Protein AF-A0A7Z9QRE7-F1 (afdb_monomer_lite)

Sequence (74 aa):
MDFAPVEAIPISAEGLTQMVALAKHISAPPDFMETGITEYSGYNLIFLPTKIAPNPVLTVGLGGTISAIAFLSE

Secondary structure (DSSP, 8-state):
--PPPGGGSPBPHHHHHHHHHHHHHHT--TTHHHH-EEEETTEEEE--PPB--SS-S--TTHHHHHHHHHHHH-

pLDDT: mean 93.77, std 8.08, range [53.81, 98.31]

Radius of gyration: 14.89 Å; chains: 1; bounding box: 38×28×34 Å

Structure (mmCIF, N/CA/C/O backbone):
data_AF-A0A7Z9QRE7-F1
#
_entry.id   AF-A0A7Z9QRE7-F1
#
loop_
_atom_site.group_PDB
_atom_site.id
_atom_site.type_symbol
_atom_site.label_atom_id
_atom_site.label_alt_id
_atom_site.label_comp_id
_atom_site.label_asym_id
_atom_site.label_entity_id
_atom_site.label_seq_id
_atom_site.pdbx_PDB_ins_code
_atom_site.Cartn_x
_atom_site.Cartn_y
_atom_site.Cartn_z
_atom_site.occupancy
_atom_site.B_iso_or_equiv
_atom_site.auth_seq_id
_atom_site.auth_comp_id
_atom_site.auth_asym_id
_atom_site.auth_atom_id
_atom_site.pdbx_PDB_model_num
ATOM 1 N N . MET A 1 1 ? 21.691 -0.747 -19.229 1.00 53.81 1 MET A N 1
ATOM 2 C CA . MET A 1 1 ? 20.849 0.281 -18.586 1.00 53.81 1 MET A CA 1
ATOM 3 C C . MET A 1 1 ? 21.102 0.174 -17.107 1.00 53.81 1 MET A C 1
ATOM 5 O O . MET A 1 1 ? 21.061 -0.940 -16.604 1.00 53.81 1 MET A O 1
ATOM 9 N N . ASP A 1 2 ? 21.425 1.288 -16.468 1.00 65.56 2 ASP A N 1
ATOM 10 C CA . ASP A 1 2 ? 21.591 1.344 -15.020 1.00 65.56 2 ASP A CA 1
ATOM 11 C C . ASP A 1 2 ? 20.226 1.716 -14.428 1.00 65.56 2 ASP A C 1
ATOM 13 O O . ASP A 1 2 ? 19.667 2.760 -14.776 1.00 65.56 2 ASP A O 1
ATOM 17 N N . PHE A 1 3 ? 19.623 0.814 -13.656 1.00 68.38 3 PHE A N 1
ATOM 18 C CA . PHE A 1 3 ? 18.321 1.046 -13.031 1.00 68.38 3 PHE A CA 1
ATOM 19 C C . PHE A 1 3 ? 18.547 1.560 -11.616 1.00 68.38 3 PHE A C 1
ATOM 21 O O . PHE A 1 3 ? 19.356 1.002 -10.879 1.00 68.38 3 PHE A O 1
ATOM 28 N N . ALA A 1 4 ? 17.818 2.606 -11.222 1.00 68.94 4 ALA A N 1
ATOM 29 C CA . ALA A 1 4 ? 17.872 3.068 -9.844 1.00 68.94 4 ALA A CA 1
ATOM 30 C C . ALA A 1 4 ? 17.417 1.933 -8.903 1.00 68.94 4 ALA A C 1
ATOM 32 O O . ALA A 1 4 ? 16.365 1.334 -9.158 1.00 68.94 4 ALA A O 1
ATOM 33 N N . PRO A 1 5 ? 18.172 1.631 -7.832 1.00 82.50 5 PRO A N 1
ATOM 34 C CA . PRO A 1 5 ? 17.748 0.655 -6.836 1.00 82.50 5 PRO A CA 1
ATOM 35 C C . PRO A 1 5 ? 16.435 1.113 -6.184 1.00 82.50 5 PRO A C 1
ATOM 37 O O . PRO A 1 5 ? 16.198 2.314 -6.019 1.00 82.50 5 PRO A O 1
ATOM 40 N N . VAL A 1 6 ? 15.561 0.170 -5.821 1.00 82.44 6 VAL A N 1
ATOM 41 C CA . VAL A 1 6 ? 14.213 0.468 -5.293 1.00 82.44 6 VAL A CA 1
ATOM 42 C C . VAL A 1 6 ? 14.290 1.306 -4.015 1.00 82.44 6 VAL A C 1
ATOM 44 O O . VAL A 1 6 ? 13.426 2.148 -3.761 1.00 82.44 6 VAL A O 1
ATOM 47 N N . GLU A 1 7 ? 15.344 1.130 -3.224 1.00 85.94 7 GLU A N 1
ATOM 48 C CA . GLU A 1 7 ? 15.656 1.892 -2.016 1.00 85.94 7 GLU A CA 1
ATOM 49 C C . GLU A 1 7 ? 15.774 3.392 -2.309 1.00 85.94 7 GLU A C 1
ATOM 51 O O . GLU A 1 7 ? 15.291 4.201 -1.517 1.00 85.94 7 GLU A O 1
ATOM 56 N N . ALA A 1 8 ? 16.324 3.757 -3.471 1.00 88.62 8 ALA A N 1
ATOM 57 C CA . ALA A 1 8 ? 16.532 5.142 -3.884 1.00 88.62 8 ALA A CA 1
ATOM 58 C C . ALA A 1 8 ? 15.263 5.825 -4.425 1.00 88.62 8 ALA A C 1
ATOM 60 O O . ALA A 1 8 ? 15.241 7.049 -4.551 1.00 88.62 8 ALA A O 1
ATOM 61 N N . ILE A 1 9 ? 14.203 5.072 -4.739 1.00 92.25 9 ILE A N 1
ATOM 62 C CA . ILE A 1 9 ? 12.922 5.655 -5.158 1.00 92.25 9 ILE A CA 1
ATOM 63 C C . ILE A 1 9 ? 12.185 6.147 -3.900 1.00 92.25 9 ILE A C 1
ATOM 65 O O . ILE A 1 9 ? 11.909 5.333 -3.011 1.00 92.25 9 ILE A O 1
ATOM 69 N N . PRO A 1 10 ? 11.860 7.447 -3.780 1.00 94.44 10 PRO A N 1
ATOM 70 C CA . PRO A 1 10 ? 11.125 7.954 -2.628 1.00 94.44 10 PRO A CA 1
ATOM 71 C C . PRO A 1 10 ? 9.676 7.452 -2.631 1.00 94.44 10 PRO A C 1
ATOM 73 O O . PRO A 1 10 ? 9.121 7.067 -3.664 1.00 94.44 10 PRO A O 1
ATOM 76 N N . ILE A 1 11 ? 9.047 7.478 -1.457 1.00 95.81 11 ILE A N 1
ATOM 77 C CA . ILE A 1 11 ? 7.593 7.321 -1.351 1.00 95.81 11 ILE A CA 1
ATOM 78 C C . ILE A 1 11 ? 6.931 8.484 -2.103 1.00 95.81 11 ILE A C 1
ATOM 80 O O . ILE A 1 11 ? 7.397 9.622 -2.024 1.00 95.81 11 ILE A O 1
ATOM 84 N N . SER A 1 12 ? 5.862 8.199 -2.849 1.00 96.62 12 SER A N 1
ATOM 85 C CA . SER A 1 12 ? 5.160 9.222 -3.632 1.00 96.62 12 SER A CA 1
ATOM 86 C C . SER A 1 12 ? 4.531 10.305 -2.753 1.00 96.62 12 SER A C 1
ATOM 88 O O . SER A 1 12 ? 3.863 10.018 -1.755 1.00 96.62 12 SER A O 1
ATOM 90 N N . ALA A 1 13 ? 4.698 11.565 -3.162 1.00 97.06 13 ALA A N 1
ATOM 91 C CA . ALA A 1 13 ? 4.060 12.705 -2.508 1.00 97.06 13 ALA A CA 1
ATOM 92 C C . ALA A 1 13 ? 2.530 12.628 -2.633 1.00 97.06 13 ALA A C 1
ATOM 94 O O . ALA A 1 13 ? 1.796 12.983 -1.706 1.00 97.06 13 ALA A O 1
ATOM 95 N N . GLU A 1 14 ? 2.047 12.105 -3.759 1.00 97.31 14 GLU A N 1
ATOM 96 C CA . GLU A 1 14 ? 0.639 11.831 -4.007 1.00 97.31 14 GLU A CA 1
ATOM 97 C C . GLU A 1 14 ? 0.104 10.796 -3.013 1.00 97.31 14 GLU A C 1
ATOM 99 O O . GLU A 1 14 ? -0.918 11.048 -2.378 1.00 97.31 14 GLU A O 1
ATOM 104 N N . GLY A 1 15 ? 0.810 9.675 -2.812 1.00 97.50 15 GLY A N 1
ATOM 105 C CA . GLY A 1 15 ? 0.417 8.644 -1.848 1.00 97.50 15 GLY A CA 1
ATOM 106 C C . GLY A 1 15 ? 0.339 9.178 -0.417 1.00 97.50 15 GLY A C 1
ATOM 107 O O . GLY A 1 15 ? -0.636 8.914 0.284 1.00 97.50 15 GLY A O 1
ATOM 108 N N . LEU A 1 16 ? 1.312 9.998 -0.009 1.00 97.75 16 LEU A N 1
ATOM 109 C CA . LEU A 1 16 ? 1.298 10.674 1.294 1.00 97.75 16 LEU A CA 1
ATOM 110 C C . LEU A 1 16 ? 0.121 11.652 1.426 1.00 97.75 16 LEU A C 1
ATOM 112 O O . LEU A 1 16 ? -0.551 11.683 2.455 1.00 97.75 16 LEU A O 1
ATOM 116 N N . THR A 1 17 ? -0.181 12.413 0.373 1.00 98.12 17 THR A N 1
ATOM 117 C CA . THR A 1 17 ? -1.331 13.332 0.355 1.00 98.12 17 THR A CA 1
ATOM 118 C C . THR A 1 17 ? -2.653 12.574 0.501 1.00 98.12 17 THR A C 1
ATOM 120 O O . THR A 1 17 ? -3.528 13.001 1.257 1.00 98.12 17 THR A O 1
ATOM 123 N N . GLN A 1 18 ? -2.793 11.429 -0.174 1.00 98.25 18 GLN A N 1
ATOM 124 C CA . GLN A 1 18 ? -3.974 10.574 -0.037 1.00 98.25 18 GLN A CA 1
ATOM 125 C C . GLN A 1 18 ? -4.084 9.969 1.366 1.00 98.25 18 GLN A C 1
ATOM 127 O O . GLN A 1 18 ? -5.181 9.923 1.917 1.00 98.25 18 GLN A O 1
ATOM 132 N N . MET A 1 19 ? -2.962 9.583 1.979 1.00 97.94 19 MET A N 1
ATOM 133 C CA . MET A 1 19 ? -2.939 9.088 3.357 1.00 97.94 19 MET A CA 1
ATOM 134 C C . MET A 1 19 ? -3.460 10.137 4.349 1.00 97.94 19 MET A C 1
ATOM 136 O O . MET A 1 19 ? -4.304 9.825 5.186 1.00 97.94 19 MET A O 1
ATOM 140 N N . VAL A 1 20 ? -3.036 11.399 4.207 1.00 97.81 20 VAL A N 1
ATOM 141 C CA . VAL A 1 20 ? -3.530 12.518 5.032 1.00 97.81 20 VAL A CA 1
ATOM 142 C C . VAL A 1 20 ? -5.027 12.755 4.812 1.00 97.81 20 VAL A C 1
ATOM 144 O O . VAL A 1 20 ? -5.775 12.971 5.769 1.00 97.81 20 VAL A O 1
ATOM 147 N N . ALA A 1 21 ? -5.487 12.711 3.558 1.00 98.12 21 ALA A N 1
ATOM 148 C CA . ALA A 1 21 ? -6.901 12.878 3.234 1.00 98.12 21 ALA A CA 1
ATOM 149 C C . ALA A 1 21 ? -7.760 11.762 3.849 1.00 98.12 21 ALA A C 1
ATOM 151 O O . ALA A 1 21 ? -8.805 12.049 4.440 1.00 98.12 21 ALA A O 1
ATOM 152 N N . LEU A 1 22 ? -7.293 10.513 3.766 1.00 98.06 22 LEU A N 1
ATOM 153 C CA . LEU A 1 22 ? -7.941 9.359 4.378 1.00 98.06 22 LEU A CA 1
ATOM 154 C C . LEU A 1 22 ? -7.983 9.494 5.901 1.00 98.06 22 LEU A C 1
ATOM 156 O O . LEU A 1 22 ? -9.063 9.386 6.478 1.00 98.06 22 LEU A O 1
ATOM 160 N N . ALA A 1 23 ? -6.848 9.809 6.531 1.00 97.75 23 ALA A N 1
ATOM 161 C CA . ALA A 1 23 ? -6.745 9.996 7.976 1.00 97.75 23 ALA A CA 1
ATOM 162 C C . ALA A 1 23 ? -7.764 11.025 8.488 1.00 97.75 23 ALA A C 1
ATOM 164 O O . ALA A 1 23 ? -8.472 10.782 9.466 1.00 97.75 23 ALA A O 1
ATOM 165 N N . LYS A 1 24 ? -7.908 12.149 7.774 1.00 97.69 24 LYS A N 1
ATOM 166 C CA . LYS A 1 24 ? -8.911 13.174 8.083 1.00 97.69 24 LYS A CA 1
ATOM 167 C C . LYS A 1 24 ? -10.343 12.674 7.880 1.00 97.69 24 LYS A C 1
ATOM 169 O O . LYS A 1 24 ? -11.213 13.007 8.679 1.00 97.69 24 LYS A O 1
ATOM 174 N N . HIS A 1 25 ? -10.601 11.918 6.815 1.00 97.69 25 HIS A N 1
ATOM 175 C CA . HIS A 1 25 ? -11.938 11.420 6.496 1.00 97.69 25 HIS A CA 1
ATOM 176 C C . HIS A 1 25 ? -12.457 10.434 7.549 1.00 97.69 25 HIS A C 1
ATOM 178 O O . HIS A 1 25 ? -13.622 10.511 7.936 1.00 97.69 25 HIS A O 1
ATOM 184 N N . ILE A 1 26 ? -11.588 9.547 8.036 1.00 97.19 26 ILE A N 1
ATOM 185 C CA . ILE A 1 26 ? -11.961 8.494 8.989 1.00 97.19 26 ILE A CA 1
ATOM 186 C C . ILE A 1 26 ? -11.715 8.876 10.452 1.00 97.19 26 ILE A C 1
ATOM 188 O O . ILE A 1 26 ? -11.990 8.073 11.335 1.00 97.19 26 ILE A O 1
ATOM 192 N N . SER A 1 27 ? -11.227 10.093 10.721 1.00 96.88 27 SER A N 1
ATOM 193 C CA . SER A 1 27 ? -10.758 10.514 12.052 1.00 96.88 27 SER A CA 1
ATOM 194 C C . SER A 1 27 ? -9.743 9.527 12.646 1.00 96.88 27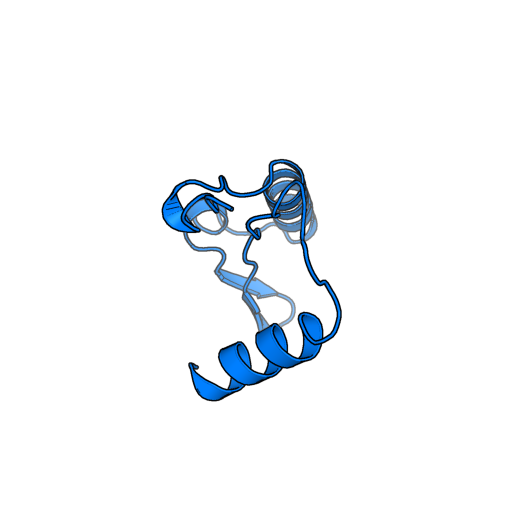 SER A C 1
ATOM 196 O O . SER A 1 27 ? -9.880 9.097 13.790 1.00 96.88 27 SER A O 1
ATOM 198 N N . ALA A 1 28 ? -8.747 9.146 11.840 1.00 96.44 28 ALA A N 1
ATOM 199 C CA . ALA A 1 28 ? -7.725 8.180 12.225 1.00 96.44 28 ALA A CA 1
ATOM 200 C C . ALA A 1 28 ? -6.942 8.646 13.470 1.00 96.44 28 ALA A C 1
ATOM 202 O O . ALA A 1 28 ? -6.775 9.855 13.679 1.00 96.44 28 ALA A O 1
ATOM 203 N N . PRO A 1 29 ? -6.436 7.708 14.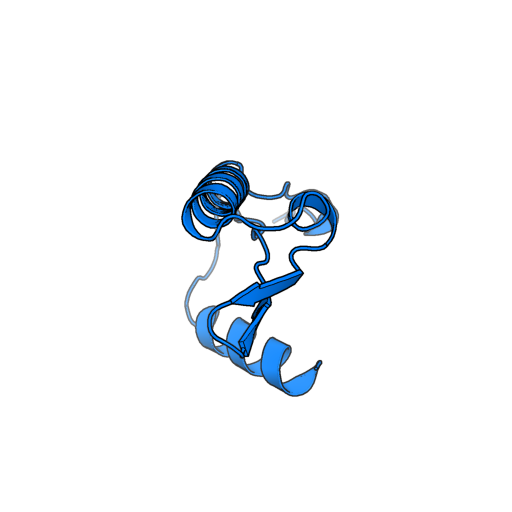288 1.00 96.25 29 PRO A N 1
ATOM 204 C CA . PRO A 1 29 ? -5.631 8.039 15.452 1.00 96.25 29 PRO A CA 1
ATOM 205 C C . PRO A 1 29 ? -4.287 8.677 15.045 1.00 96.25 29 PRO A C 1
ATOM 207 O O . PRO A 1 29 ? -3.845 8.523 13.903 1.00 96.25 29 PRO A O 1
ATOM 210 N N . PRO A 1 30 ? -3.621 9.410 15.958 1.00 91.94 30 PRO A N 1
ATOM 211 C CA . PRO A 1 30 ? -2.411 10.171 15.632 1.00 91.94 30 PRO A CA 1
ATOM 212 C C . PRO A 1 30 ? -1.248 9.334 15.080 1.00 91.94 30 PRO A C 1
ATOM 214 O O . PRO A 1 30 ? -0.459 9.838 14.284 1.00 91.94 30 PRO A O 1
ATOM 217 N N . ASP A 1 31 ? -1.145 8.071 15.489 1.00 96.44 31 ASP A N 1
ATOM 218 C CA . ASP A 1 31 ? -0.104 7.123 15.084 1.00 96.44 31 ASP A CA 1
ATOM 219 C C . ASP A 1 31 ? -0.336 6.520 13.690 1.00 96.44 31 ASP A C 1
ATOM 221 O O . ASP A 1 31 ? 0.599 5.981 13.100 1.00 96.44 31 ASP A O 1
ATOM 225 N N . PHE A 1 32 ? -1.531 6.671 13.105 1.00 97.69 32 PHE A N 1
ATOM 226 C CA . PHE A 1 32 ? -1.843 6.147 11.772 1.00 97.69 32 PHE A CA 1
ATOM 227 C C . PHE A 1 32 ? -0.878 6.653 10.695 1.00 97.69 32 PHE A C 1
ATOM 229 O O . PHE A 1 32 ? -0.547 5.914 9.777 1.00 97.69 32 PHE A O 1
ATOM 236 N N . MET A 1 33 ? -0.397 7.894 10.799 1.00 95.62 33 MET A N 1
ATOM 237 C CA . MET A 1 33 ? 0.547 8.449 9.820 1.00 95.62 33 MET A CA 1
ATOM 238 C C . MET A 1 33 ? 1.935 7.800 9.877 1.00 95.62 33 MET A C 1
ATOM 240 O O . MET A 1 33 ? 2.675 7.875 8.899 1.00 95.62 33 MET A O 1
ATOM 244 N N . GLU A 1 34 ? 2.286 7.179 11.003 1.00 95.19 34 GLU A N 1
ATOM 245 C CA . GLU A 1 34 ? 3.543 6.454 11.189 1.00 95.19 34 GLU A CA 1
ATOM 246 C C . GLU A 1 34 ? 3.373 4.962 10.877 1.00 95.19 34 GLU A C 1
ATOM 248 O O . GLU A 1 34 ? 4.215 4.373 10.201 1.00 95.19 34 GLU A O 1
ATOM 253 N N . THR A 1 35 ? 2.271 4.357 11.329 1.00 96.81 35 THR A N 1
ATOM 254 C CA . THR A 1 35 ? 2.041 2.908 11.223 1.00 96.81 35 THR A CA 1
ATOM 255 C C . THR A 1 35 ? 1.331 2.496 9.936 1.00 96.81 35 THR A C 1
ATOM 257 O O . THR A 1 35 ? 1.525 1.382 9.455 1.00 96.81 35 THR A O 1
ATOM 260 N N . GLY A 1 36 ? 0.483 3.367 9.386 1.00 97.44 36 GLY A N 1
ATOM 261 C CA . GLY A 1 36 ? -0.445 3.054 8.299 1.00 97.44 36 GLY A CA 1
ATOM 262 C C . GLY A 1 36 ? -1.593 2.126 8.695 1.00 9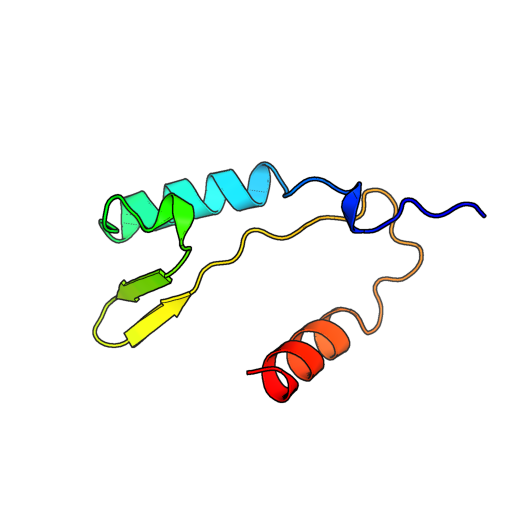7.44 36 GLY A C 1
ATOM 263 O O . GLY A 1 36 ? -2.310 1.661 7.811 1.00 97.44 36 GLY A O 1
ATOM 264 N N . ILE A 1 37 ? -1.783 1.845 9.987 1.00 97.88 37 ILE A N 1
ATOM 265 C CA . ILE A 1 37 ? -2.729 0.839 10.486 1.00 97.88 37 ILE A CA 1
ATOM 266 C C . ILE A 1 37 ? -3.760 1.504 11.396 1.00 97.88 37 ILE A C 1
ATOM 268 O O . ILE A 1 37 ? -3.417 2.280 12.286 1.00 97.88 37 ILE A O 1
ATOM 272 N N . THR A 1 38 ? -5.037 1.204 11.180 1.00 97.62 38 THR A N 1
ATOM 273 C CA . THR A 1 38 ? -6.134 1.628 12.056 1.00 97.62 38 THR A CA 1
ATOM 274 C C . THR A 1 38 ? -7.330 0.682 11.930 1.00 97.62 38 THR A C 1
ATOM 276 O O . THR A 1 38 ? -7.290 -0.276 11.162 1.00 97.62 38 THR A O 1
ATOM 279 N N . GLU A 1 39 ? -8.408 0.951 12.659 1.00 97.25 39 GLU A N 1
ATOM 280 C CA . GLU A 1 39 ? -9.697 0.289 12.479 1.00 97.25 39 GLU A CA 1
ATOM 281 C C . GLU A 1 39 ? -10.711 1.275 11.894 1.00 97.25 39 GLU A C 1
ATOM 283 O O . GLU A 1 39 ? -10.804 2.429 12.316 1.00 97.25 39 GLU A O 1
ATOM 288 N N . TYR A 1 40 ? -11.508 0.816 10.933 1.00 96.81 40 TYR A N 1
ATOM 289 C CA . TYR A 1 40 ? -12.605 1.593 10.368 1.00 96.81 40 TYR A CA 1
ATOM 290 C C . TYR A 1 40 ? -13.811 0.693 10.104 1.00 96.81 40 TYR A C 1
ATOM 292 O O . TYR A 1 40 ? -13.702 -0.353 9.467 1.00 96.81 40 TYR A O 1
ATOM 300 N N . SER A 1 41 ? -14.977 1.087 10.622 1.00 95.81 41 SER A N 1
ATOM 301 C CA . SER A 1 41 ? -16.236 0.335 10.481 1.00 95.81 41 SER A CA 1
ATOM 302 C C . SER A 1 41 ? -16.156 -1.142 10.912 1.00 95.81 41 SER A C 1
ATOM 304 O O . SER A 1 41 ? -16.838 -1.987 10.338 1.00 95.81 41 SER A O 1
ATOM 306 N N . GLY A 1 42 ? -15.348 -1.455 11.932 1.00 96.50 42 GLY A N 1
ATOM 307 C CA . GLY A 1 42 ? -15.187 -2.815 12.464 1.00 96.50 42 GLY A CA 1
ATOM 308 C C . GLY A 1 42 ? -14.212 -3.706 11.686 1.00 96.50 42 GLY A C 1
ATOM 309 O O . GLY A 1 42 ? -14.167 -4.906 11.941 1.00 96.50 42 GLY A O 1
ATOM 310 N N . TYR A 1 43 ? -13.441 -3.137 10.756 1.00 98.00 43 TYR A N 1
ATOM 311 C CA . TYR A 1 43 ? -12.398 -3.833 10.005 1.00 98.00 43 TYR A CA 1
ATOM 312 C C . TYR A 1 43 ? -11.040 -3.167 10.222 1.00 98.00 43 TYR A C 1
ATOM 314 O O . TYR A 1 43 ? -10.962 -1.945 10.357 1.00 98.00 43 TYR A O 1
ATOM 322 N N . ASN A 1 44 ? -9.970 -3.962 10.171 1.00 96.88 44 ASN A N 1
ATOM 323 C CA . ASN A 1 44 ? -8.617 -3.429 10.056 1.00 96.88 44 ASN A CA 1
ATOM 324 C C . ASN A 1 44 ? -8.469 -2.717 8.710 1.00 96.88 44 ASN A C 1
ATOM 326 O O . ASN A 1 44 ? -8.752 -3.287 7.654 1.00 96.88 44 ASN A O 1
ATOM 330 N N . LEU A 1 45 ? -8.002 -1.478 8.756 1.00 97.94 45 LEU A N 1
ATOM 331 C CA . LEU A 1 45 ? -7.633 -0.686 7.599 1.00 97.94 45 LEU A CA 1
ATOM 332 C C . LEU A 1 45 ? -6.118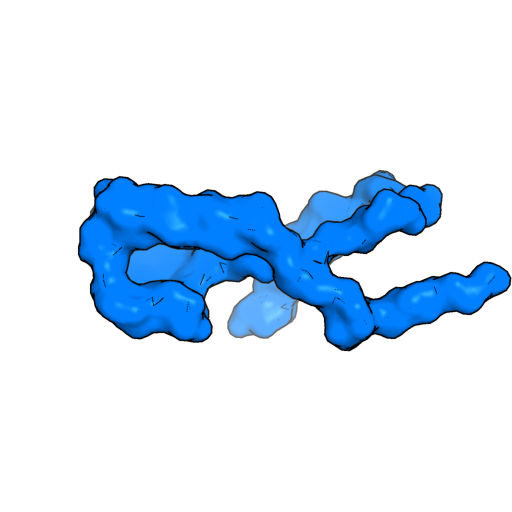 -0.514 7.616 1.00 97.94 45 LEU A C 1
ATOM 334 O O . LEU A 1 45 ? -5.560 0.057 8.552 1.00 97.94 45 LEU A O 1
ATOM 338 N N . ILE A 1 46 ? -5.465 -0.978 6.553 1.00 97.94 46 ILE A N 1
ATOM 339 C CA . ILE A 1 46 ? -4.030 -0.799 6.336 1.00 97.94 46 ILE A CA 1
ATOM 340 C C . ILE A 1 46 ? -3.843 0.019 5.059 1.00 97.94 46 ILE A C 1
ATOM 342 O O . ILE A 1 46 ? -4.361 -0.344 4.001 1.00 97.94 46 ILE A O 1
ATOM 346 N N . PHE A 1 47 ? -3.112 1.127 5.149 1.00 98.00 47 PHE A N 1
ATOM 347 C CA . PHE A 1 47 ? -2.787 1.992 4.020 1.00 98.00 47 PHE A CA 1
ATOM 348 C C . PHE A 1 47 ? -1.272 2.125 3.877 1.00 98.00 47 PHE A C 1
ATOM 350 O O . PHE A 1 47 ? -0.592 2.570 4.798 1.00 98.00 47 PHE A O 1
ATOM 357 N N . LEU A 1 48 ? -0.751 1.802 2.691 1.00 96.88 48 LEU A N 1
ATOM 358 C CA . LEU A 1 48 ? 0.664 1.960 2.365 1.00 96.88 48 LEU A CA 1
ATOM 359 C C . LEU A 1 48 ? 0.829 2.942 1.195 1.00 96.88 48 LEU A C 1
ATOM 361 O O . LEU A 1 48 ? 0.418 2.621 0.075 1.00 96.88 48 LEU A O 1
ATOM 365 N N . PRO A 1 49 ? 1.452 4.118 1.393 1.00 97.12 49 PRO A N 1
ATOM 366 C CA . PRO A 1 49 ? 1.827 4.973 0.277 1.00 97.12 49 PRO A CA 1
ATOM 367 C C . PRO A 1 49 ? 2.962 4.314 -0.525 1.00 97.12 49 PRO A C 1
ATOM 369 O O . PRO A 1 49 ? 3.986 3.900 0.019 1.00 97.12 49 PRO A O 1
ATOM 372 N N . THR A 1 50 ? 2.790 4.200 -1.842 1.00 96.50 50 THR A N 1
ATOM 373 C CA . THR A 1 50 ? 3.702 3.428 -2.698 1.00 96.50 50 THR A CA 1
ATOM 374 C C . THR A 1 50 ? 4.851 4.264 -3.258 1.00 96.50 50 THR A C 1
ATOM 376 O O . THR A 1 50 ? 4.751 5.485 -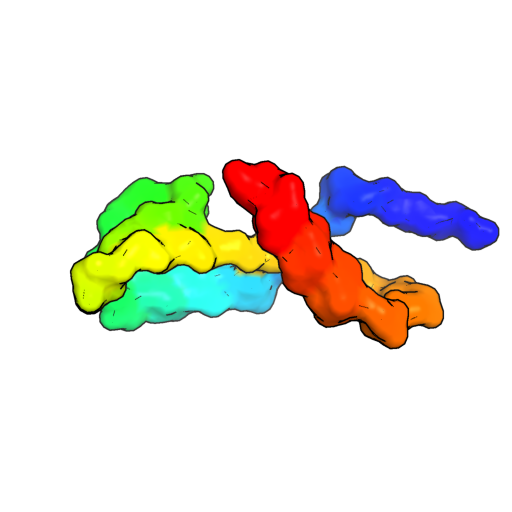3.423 1.00 96.50 50 THR A O 1
ATOM 379 N N . LYS A 1 51 ? 5.934 3.581 -3.638 1.00 95.75 51 LYS A N 1
ATOM 380 C CA . LYS A 1 51 ? 7.004 4.127 -4.481 1.00 95.75 51 LYS A CA 1
ATOM 381 C C . LYS A 1 51 ? 6.576 4.067 -5.947 1.00 95.75 51 LYS A C 1
ATOM 383 O O . LYS A 1 51 ? 6.128 3.019 -6.408 1.00 95.75 51 LYS A O 1
ATOM 388 N N . ILE A 1 52 ? 6.721 5.168 -6.679 1.00 94.00 52 ILE A N 1
ATOM 389 C CA . ILE A 1 52 ? 6.353 5.247 -8.100 1.00 94.00 52 ILE A CA 1
ATOM 390 C C . ILE A 1 52 ? 7.628 5.367 -8.930 1.00 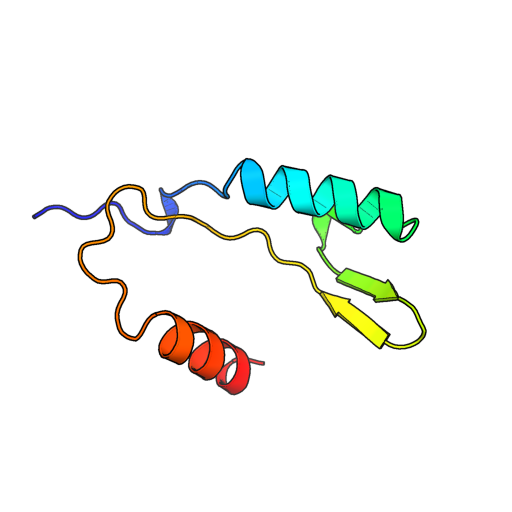94.00 52 ILE A C 1
ATOM 392 O O . ILE A 1 52 ? 8.384 6.326 -8.789 1.00 94.00 52 ILE A O 1
ATOM 396 N N . ALA A 1 53 ? 7.878 4.381 -9.792 1.00 91.50 53 ALA A N 1
ATOM 397 C CA . ALA A 1 53 ? 9.004 4.435 -10.715 1.00 91.50 53 ALA A CA 1
ATOM 398 C C . ALA A 1 53 ? 8.745 5.523 -11.778 1.00 91.50 53 ALA A C 1
ATOM 400 O O . ALA A 1 53 ? 7.714 5.462 -12.447 1.00 91.50 53 ALA A O 1
ATOM 401 N N . PRO A 1 54 ? 9.655 6.497 -11.974 1.00 88.31 54 PRO A N 1
ATOM 402 C CA . PRO A 1 54 ? 9.402 7.641 -12.855 1.00 88.31 54 PRO A CA 1
ATOM 403 C C . PRO A 1 54 ? 9.363 7.268 -14.343 1.00 88.31 54 PRO A C 1
ATOM 405 O O . PRO A 1 54 ? 8.663 7.908 -15.116 1.00 88.31 54 PRO A O 1
ATOM 408 N N . ASN A 1 55 ? 10.099 6.228 -14.749 1.00 89.75 55 ASN A N 1
ATOM 409 C CA . ASN A 1 55 ? 10.172 5.755 -16.133 1.00 89.75 55 ASN A CA 1
ATOM 410 C C . ASN A 1 55 ? 10.091 4.218 -16.156 1.00 89.75 55 ASN A C 1
ATOM 412 O O . ASN A 1 55 ? 11.125 3.554 -16.278 1.00 89.75 55 ASN A O 1
ATOM 416 N N . PRO A 1 56 ? 8.900 3.624 -15.956 1.00 89.56 56 PRO A N 1
ATOM 417 C CA . PRO A 1 56 ? 8.763 2.175 -15.924 1.00 89.56 56 PRO A CA 1
ATOM 418 C C . PRO A 1 56 ? 9.017 1.591 -17.318 1.00 89.56 56 PRO A C 1
ATOM 420 O O . PRO A 1 56 ? 8.404 2.006 -18.298 1.00 89.56 56 PRO A O 1
ATOM 423 N N . VAL A 1 57 ? 9.903 0.597 -17.405 1.00 91.31 57 VAL A N 1
ATOM 424 C CA . VAL A 1 57 ? 10.186 -0.112 -18.669 1.00 91.31 57 VAL A CA 1
ATOM 425 C C . VAL A 1 57 ? 9.010 -1.000 -19.080 1.00 91.31 57 VAL A C 1
ATOM 427 O O . VAL A 1 57 ? 8.709 -1.128 -20.263 1.00 91.31 57 VAL A O 1
ATOM 430 N N . LEU A 1 58 ? 8.340 -1.612 -18.100 1.00 91.88 58 LEU A N 1
ATOM 431 C CA . LEU A 1 58 ? 7.189 -2.484 -18.298 1.00 91.88 58 LEU A CA 1
ATOM 432 C C . LEU A 1 58 ? 6.177 -2.266 -17.172 1.00 91.88 58 LEU A C 1
ATOM 434 O O . LEU A 1 58 ? 6.546 -2.181 -16.004 1.00 91.88 58 LEU A O 1
ATOM 438 N N . THR A 1 59 ? 4.898 -2.209 -17.532 1.00 94.44 59 THR A N 1
ATOM 439 C CA . THR A 1 59 ? 3.773 -2.109 -16.585 1.00 94.44 59 THR A CA 1
ATOM 440 C C . THR A 1 59 ? 2.871 -3.343 -16.612 1.00 94.44 59 THR A C 1
ATOM 442 O O . THR A 1 59 ? 2.126 -3.592 -15.664 1.00 94.44 59 THR A O 1
ATOM 445 N N . VAL A 1 60 ? 2.954 -4.149 -17.677 1.00 97.31 60 VAL A N 1
ATOM 446 C CA . VAL A 1 60 ? 2.244 -5.428 -17.787 1.00 97.31 60 VAL A CA 1
ATOM 447 C C . VAL A 1 60 ? 2.696 -6.358 -16.663 1.00 97.31 60 VAL A C 1
ATOM 449 O O . VAL A 1 60 ? 3.887 -6.510 -16.410 1.00 97.31 60 VAL A O 1
ATOM 452 N N . GLY A 1 61 ? 1.729 -6.979 -15.989 1.00 96.50 61 GLY A N 1
ATOM 453 C CA . GLY A 1 61 ? 1.978 -7.908 -14.889 1.00 96.50 61 GLY A CA 1
ATOM 454 C C . GLY A 1 61 ? 2.158 -7.248 -13.522 1.00 96.50 61 GLY A C 1
ATOM 455 O O . GLY A 1 61 ? 2.032 -7.950 -12.527 1.00 96.50 61 GLY A O 1
ATOM 456 N N . LEU A 1 62 ? 2.342 -5.922 -13.434 1.00 96.31 62 LEU A N 1
ATOM 457 C CA . LEU A 1 62 ? 2.577 -5.236 -12.155 1.00 96.31 62 LEU A CA 1
ATOM 458 C C . LEU A 1 62 ? 1.456 -5.487 -11.134 1.00 96.31 62 LEU A C 1
ATOM 460 O O . LEU A 1 62 ? 1.742 -5.805 -9.987 1.00 96.31 62 LEU A O 1
ATOM 464 N N . GLY A 1 63 ? 0.189 -5.413 -11.555 1.00 96.75 63 GLY A N 1
ATOM 465 C CA . GLY A 1 63 ? -0.949 -5.710 -10.675 1.00 96.75 63 GLY A CA 1
ATOM 466 C C . GLY A 1 63 ? -0.960 -7.160 -10.182 1.00 96.75 63 GLY A C 1
ATOM 467 O O . GLY A 1 63 ? -1.177 -7.403 -9.000 1.00 96.75 63 GLY A O 1
ATOM 468 N N . GLY A 1 64 ? -0.643 -8.117 -11.063 1.00 97.62 64 GLY A N 1
ATOM 469 C CA . GLY A 1 64 ? -0.520 -9.529 -10.691 1.00 97.62 64 GLY A CA 1
ATOM 470 C C . GLY A 1 64 ? 0.619 -9.763 -9.700 1.00 97.62 64 GLY A C 1
ATOM 471 O O . GLY A 1 64 ? 0.433 -10.468 -8.714 1.00 97.62 64 GLY A O 1
ATOM 472 N N . THR A 1 65 ? 1.762 -9.110 -9.914 1.00 97.31 65 THR A N 1
ATOM 473 C CA . THR A 1 65 ? 2.905 -9.141 -8.997 1.00 97.31 65 THR A CA 1
ATOM 474 C C . THR A 1 65 ? 2.546 -8.559 -7.630 1.00 97.31 65 THR A C 1
ATOM 476 O O . THR A 1 65 ? 2.826 -9.198 -6.621 1.00 97.31 65 THR A O 1
ATOM 479 N N . ILE A 1 66 ? 1.891 -7.391 -7.579 1.00 97.44 66 ILE A N 1
ATOM 480 C CA . ILE A 1 66 ? 1.468 -6.757 -6.319 1.00 97.44 66 ILE A CA 1
ATOM 481 C C . ILE A 1 66 ? 0.532 -7.689 -5.545 1.00 97.44 66 ILE A C 1
ATOM 483 O O . ILE A 1 66 ? 0.805 -7.996 -4.388 1.00 97.44 66 ILE A O 1
ATOM 487 N N . SER A 1 67 ? -0.541 -8.171 -6.177 1.00 98.12 67 SER A N 1
ATOM 488 C CA . SER A 1 67 ? -1.529 -9.016 -5.501 1.00 98.12 67 SER A CA 1
ATOM 489 C C . SER A 1 67 ? -0.955 -10.365 -5.066 1.00 98.12 67 SER A C 1
ATOM 491 O O . SER A 1 67 ? -1.223 -10.796 -3.950 1.00 98.12 67 SER A O 1
ATOM 493 N N . ALA A 1 68 ? -0.155 -11.023 -5.912 1.00 98.31 68 ALA A N 1
ATOM 494 C CA . ALA A 1 68 ? 0.431 -12.319 -5.579 1.00 98.31 68 ALA A CA 1
ATOM 495 C C . ALA A 1 68 ? 1.432 -12.211 -4.422 1.00 98.31 68 ALA A C 1
ATOM 497 O O . ALA A 1 68 ? 1.380 -13.019 -3.501 1.00 98.31 68 ALA A O 1
ATOM 498 N N . ILE A 1 69 ? 2.319 -11.210 -4.444 1.00 97.69 69 ILE A N 1
ATOM 499 C CA . ILE A 1 69 ? 3.309 -11.022 -3.376 1.00 97.69 69 ILE A CA 1
ATOM 500 C C . ILE A 1 69 ? 2.621 -10.623 -2.073 1.00 97.69 69 ILE A C 1
ATOM 502 O O . ILE A 1 69 ? 2.957 -11.195 -1.041 1.00 97.69 69 ILE A O 1
ATOM 506 N N . ALA A 1 70 ? 1.660 -9.693 -2.109 1.00 97.44 70 ALA A N 1
ATOM 507 C CA . ALA A 1 70 ? 0.926 -9.286 -0.912 1.00 97.44 70 ALA A CA 1
ATOM 508 C C . ALA A 1 70 ? 0.201 -10.475 -0.267 1.00 97.44 70 ALA A C 1
ATOM 510 O O . ALA A 1 70 ? 0.316 -10.671 0.934 1.00 97.44 70 ALA A O 1
ATOM 511 N N . PHE A 1 71 ? -0.468 -11.306 -1.072 1.00 97.94 71 PHE A N 1
ATOM 512 C CA . PHE A 1 71 ? -1.170 -12.490 -0.578 1.00 97.94 71 PHE A CA 1
ATOM 513 C C . PHE A 1 71 ? -0.234 -13.580 -0.039 1.00 97.94 71 PHE A C 1
ATOM 515 O O . PHE A 1 71 ? -0.573 -14.254 0.922 1.00 97.94 71 PHE A O 1
ATOM 522 N N . LEU A 1 72 ? 0.925 -13.794 -0.671 1.00 98.00 72 LEU A N 1
ATOM 523 C CA . LEU A 1 72 ? 1.860 -14.848 -0.257 1.00 98.00 72 LEU A CA 1
ATOM 524 C C . LEU A 1 72 ? 2.756 -14.455 0.925 1.00 98.00 72 LEU A C 1
ATOM 526 O O . LEU A 1 72 ? 3.352 -15.345 1.527 1.00 98.00 72 LEU A O 1
ATOM 530 N N . SER A 1 73 ? 2.929 -13.158 1.189 1.00 95.94 73 SER A N 1
ATOM 531 C CA . SER A 1 73 ? 3.878 -12.660 2.198 1.00 95.94 73 SER A CA 1
ATOM 532 C C . SER A 1 73 ? 3.235 -12.290 3.535 1.00 95.94 73 SER A C 1
ATOM 534 O O . SER A 1 73 ? 3.979 -12.117 4.499 1.00 95.94 73 SER A O 1
ATOM 536 N N . GLU A 1 74 ? 1.911 -12.103 3.575 1.00 84.62 74 GLU A N 1
ATOM 537 C CA . GLU A 1 74 ? 1.143 -11.956 4.824 1.00 84.62 74 GLU A CA 1
ATOM 538 C C . GLU A 1 74 ? 1.188 -13.249 5.653 1.00 84.62 74 GLU A C 1
ATOM 540 O O . GLU A 1 74 ? 1.434 -13.142 6.877 1.00 84.62 74 GLU A O 1
#

Foldseek 3Di:
DDADDLVPQDQDPVLLVVQVVVCVVQVFDPCCSVQQWDDHPRDIGHGDRDGDDPDDPDDPCVVVVVVVCVVVVD